Protein AF-A0A1Y2GFS9-F1 (afdb_monomer)

Secondary structure (DSSP, 8-state):
-------------PPPSSEEEEETTT--EEEEGGGEEEEEEEETTEEEEEES---SEEEEEEEEEEETTEEEEEEEEEETTT--EEEEEEEEESSGGGGGGTT-EEEEGGGEEEEE------

pLDDT: mean 90.51, std 16.48, range [37.22, 98.81]

InterPro domains:
  IPR004910 Yippee/Mis18/Cereblon [PF03226] (20-119)
  IPR034751 Yippee domain [PS51792] (19-116)
  IPR039058 Yippee family [PTHR13848] (13-115)

Sequence (122 aa):
MAEHLDDPQAHQIYLNGDQIYTCASCHTHLARNEDVVSKGFQGRHGRAYLFKNVHNITLGPKEDRILMTGLHSVADIGCSICQSVVGWIYIYAFEESQKYKEGKYIVEKAKISKENFWIQKE

Structure (mmCIF, N/CA/C/O backbone):
data_AF-A0A1Y2GFS9-F1
#
_entry.id   AF-A0A1Y2GFS9-F1
#
loop_
_atom_site.group_PDB
_atom_site.id
_atom_site.type_symbol
_atom_site.label_atom_id
_atom_site.label_alt_id
_atom_site.label_comp_id
_atom_site.label_asym_id
_atom_site.label_entity_id
_atom_site.label_seq_id
_atom_site.pdbx_PDB_ins_code
_atom_site.Cartn_x
_atom_site.Cartn_y
_atom_site.Cartn_z
_atom_site.occupancy
_atom_site.B_iso_or_equiv
_atom_site.auth_seq_id
_atom_site.auth_comp_id
_atom_site.auth_asym_id
_atom_site.auth_atom_id
_atom_site.pdbx_PDB_model_num
ATOM 1 N N . MET A 1 1 ? 40.439 4.508 1.988 1.00 37.22 1 MET A N 1
ATOM 2 C CA . MET A 1 1 ? 39.910 3.307 1.316 1.00 37.22 1 MET A CA 1
ATOM 3 C C . MET A 1 1 ? 38.601 3.004 2.011 1.00 37.22 1 MET A C 1
ATOM 5 O O . MET A 1 1 ? 38.645 2.541 3.136 1.00 37.22 1 MET A O 1
ATOM 9 N N . ALA A 1 2 ? 37.477 3.450 1.446 1.00 37.53 2 ALA A N 1
ATOM 10 C CA . ALA A 1 2 ? 36.183 3.328 2.109 1.00 37.53 2 ALA A CA 1
ATOM 11 C C . ALA A 1 2 ? 35.686 1.882 1.980 1.00 37.53 2 ALA A C 1
ATOM 13 O O . ALA A 1 2 ? 35.344 1.412 0.894 1.00 37.53 2 ALA A O 1
ATOM 14 N N . GLU A 1 3 ? 35.749 1.190 3.108 1.00 37.34 3 GLU A N 1
ATOM 15 C CA . GLU A 1 3 ? 34.951 0.032 3.484 1.00 37.34 3 GLU A CA 1
ATOM 16 C C . GLU A 1 3 ? 33.532 0.078 2.885 1.00 37.34 3 GLU A C 1
ATOM 18 O O . GLU A 1 3 ? 32.706 0.922 3.227 1.00 37.34 3 GLU A O 1
ATOM 23 N N . HIS A 1 4 ? 33.280 -0.828 1.935 1.00 48.22 4 HIS A N 1
ATOM 24 C CA . HIS A 1 4 ? 31.941 -1.162 1.461 1.00 48.22 4 HIS A CA 1
ATOM 25 C C . HIS A 1 4 ? 31.257 -1.940 2.585 1.00 48.22 4 HIS A C 1
ATOM 27 O O . HIS A 1 4 ? 31.442 -3.149 2.706 1.00 48.22 4 HIS A O 1
ATOM 33 N N . LEU A 1 5 ? 30.542 -1.221 3.446 1.00 50.47 5 LEU A N 1
ATOM 34 C CA . LEU A 1 5 ? 29.685 -1.805 4.466 1.00 50.47 5 LEU A CA 1
ATOM 35 C C . LEU A 1 5 ? 28.467 -2.410 3.762 1.00 50.47 5 LEU A C 1
ATOM 37 O O . LEU A 1 5 ? 27.620 -1.678 3.257 1.00 50.47 5 LEU A O 1
ATOM 41 N N . ASP A 1 6 ? 28.479 -3.738 3.671 1.00 43.44 6 ASP A N 1
ATOM 42 C CA . ASP A 1 6 ? 27.334 -4.648 3.639 1.00 43.44 6 ASP A CA 1
ATOM 43 C C . ASP A 1 6 ? 26.059 -4.099 2.967 1.00 43.44 6 ASP A C 1
ATOM 45 O O . ASP A 1 6 ? 25.235 -3.454 3.613 1.00 43.44 6 ASP A O 1
ATOM 49 N N . ASP A 1 7 ? 25.845 -4.419 1.685 1.00 46.97 7 ASP A N 1
ATOM 50 C CA . ASP A 1 7 ? 24.488 -4.479 1.123 1.00 46.97 7 ASP A CA 1
ATOM 51 C C . ASP A 1 7 ? 23.966 -5.906 1.360 1.00 46.97 7 ASP A C 1
ATOM 53 O O . ASP A 1 7 ? 24.327 -6.826 0.611 1.00 46.97 7 ASP A O 1
ATOM 57 N N . PRO A 1 8 ? 23.202 -6.161 2.440 1.00 47.66 8 PRO A N 1
ATOM 58 C CA . PRO A 1 8 ? 22.614 -7.464 2.662 1.00 47.66 8 PRO A CA 1
ATOM 59 C C . PRO A 1 8 ? 21.521 -7.619 1.614 1.00 47.66 8 PRO A C 1
ATOM 61 O O . PRO A 1 8 ? 20.416 -7.131 1.831 1.00 47.66 8 PRO A O 1
ATOM 64 N N . GLN A 1 9 ? 21.864 -8.245 0.479 1.00 52.25 9 GLN A N 1
ATOM 65 C CA . GLN A 1 9 ? 20.978 -8.604 -0.634 1.00 52.25 9 GLN A CA 1
ATOM 66 C C . GLN A 1 9 ? 19.515 -8.533 -0.213 1.00 52.25 9 GLN A C 1
ATOM 68 O O . GLN A 1 9 ? 19.011 -9.458 0.430 1.00 52.25 9 GLN A O 1
ATOM 73 N N . ALA A 1 10 ? 18.862 -7.404 -0.512 1.00 60.62 10 ALA A N 1
ATOM 74 C CA . ALA A 1 10 ? 17.468 -7.203 -0.164 1.00 60.62 10 ALA A CA 1
ATOM 75 C C . ALA A 1 10 ? 16.686 -8.364 -0.782 1.00 60.62 10 ALA A C 1
ATOM 77 O O . ALA A 1 10 ? 16.541 -8.443 -2.004 1.00 60.62 10 ALA A O 1
ATOM 78 N N . HIS A 1 11 ? 16.273 -9.318 0.054 1.00 71.81 11 HIS A N 1
ATOM 79 C CA . HIS A 1 11 ? 15.643 -10.546 -0.400 1.00 71.81 11 HIS A CA 1
ATOM 80 C C . HIS A 1 11 ? 14.303 -10.182 -1.044 1.00 71.81 11 HIS A C 1
ATOM 82 O O . HIS A 1 11 ? 13.318 -9.911 -0.356 1.00 71.81 11 HIS A O 1
ATOM 88 N N . GLN A 1 12 ? 14.284 -10.142 -2.376 1.00 84.62 12 GLN A N 1
ATOM 89 C CA . GLN A 1 12 ? 13.099 -9.813 -3.154 1.00 84.62 12 GLN A CA 1
ATOM 90 C C . GLN A 1 12 ? 12.194 -11.032 -3.271 1.00 84.62 12 GLN A C 1
ATOM 92 O O . GLN A 1 12 ? 12.604 -12.107 -3.704 1.00 84.62 12 GLN A O 1
ATOM 97 N N . ILE A 1 13 ? 10.930 -10.841 -2.915 1.00 92.19 13 ILE A N 1
ATOM 98 C CA . ILE A 1 13 ? 9.880 -11.826 -3.126 1.00 92.19 13 ILE A CA 1
ATOM 99 C C . ILE A 1 13 ? 9.365 -11.665 -4.556 1.00 92.19 13 ILE A C 1
ATOM 101 O O . ILE A 1 13 ? 8.752 -10.650 -4.890 1.00 92.19 13 ILE A O 1
ATOM 105 N N . TYR A 1 14 ? 9.570 -12.687 -5.383 1.00 92.88 14 TYR A N 1
ATOM 106 C CA . TYR A 1 14 ? 8.962 -12.771 -6.708 1.00 92.88 14 TYR A CA 1
ATOM 107 C C . TYR A 1 14 ? 7.613 -13.477 -6.613 1.00 92.88 14 TYR A C 1
ATOM 109 O O . TYR A 1 14 ? 7.510 -14.634 -6.208 1.00 92.88 14 TYR A O 1
ATOM 117 N N . LEU A 1 15 ? 6.561 -12.738 -6.949 1.00 93.44 15 LEU A N 1
ATOM 118 C CA . LEU A 1 15 ? 5.183 -13.221 -6.903 1.00 93.44 15 LEU A CA 1
ATOM 119 C C . LEU A 1 15 ? 4.804 -13.928 -8.206 1.00 93.44 15 LEU A C 1
ATOM 121 O O . LEU A 1 15 ? 5.033 -13.384 -9.283 1.00 93.44 15 LEU A O 1
ATOM 125 N N . ASN A 1 16 ? 4.146 -15.080 -8.083 1.00 90.31 16 ASN A N 1
ATOM 126 C CA . ASN A 1 16 ? 3.518 -15.784 -9.198 1.00 90.31 16 ASN A CA 1
ATOM 127 C C . ASN A 1 16 ? 2.058 -15.340 -9.360 1.00 90.31 16 ASN A C 1
ATOM 129 O O . ASN A 1 16 ? 1.357 -15.118 -8.368 1.00 90.31 16 ASN A O 1
ATOM 133 N N . GLY A 1 17 ? 1.593 -15.261 -10.605 1.00 87.19 17 GLY A N 1
ATOM 134 C CA . GLY A 1 17 ? 0.193 -15.018 -10.945 1.00 87.19 17 GLY A CA 1
ATOM 135 C C . GLY A 1 17 ? 0.033 -14.345 -12.304 1.00 87.19 17 GLY A C 1
ATOM 136 O O . GLY A 1 17 ? 0.934 -13.659 -12.776 1.00 87.19 17 GLY A O 1
ATOM 137 N N . ASP A 1 18 ? -1.149 -14.494 -12.900 1.00 88.56 18 ASP A N 1
ATOM 138 C CA . ASP A 1 18 ? -1.465 -13.938 -14.225 1.00 88.56 18 ASP A CA 1
ATOM 139 C C . ASP A 1 18 ? -1.408 -12.405 -14.253 1.00 88.56 18 ASP A C 1
ATOM 141 O O . ASP A 1 18 ? -1.333 -11.787 -15.315 1.00 88.56 18 ASP A O 1
ATOM 145 N N . GLN A 1 19 ? -1.500 -11.771 -13.082 1.00 94.44 19 GLN A N 1
ATOM 146 C CA . GLN A 1 19 ? -1.562 -10.327 -12.959 1.00 94.44 19 GLN A CA 1
ATOM 147 C C . GLN A 1 19 ? -0.943 -9.834 -11.653 1.00 94.44 19 GLN A C 1
ATOM 149 O O . GLN A 1 19 ? -1.481 -10.068 -10.564 1.00 94.44 19 GLN A O 1
ATOM 154 N N . ILE A 1 20 ? 0.158 -9.099 -11.789 1.00 97.00 20 ILE A N 1
ATOM 155 C CA . ILE A 1 20 ? 0.966 -8.578 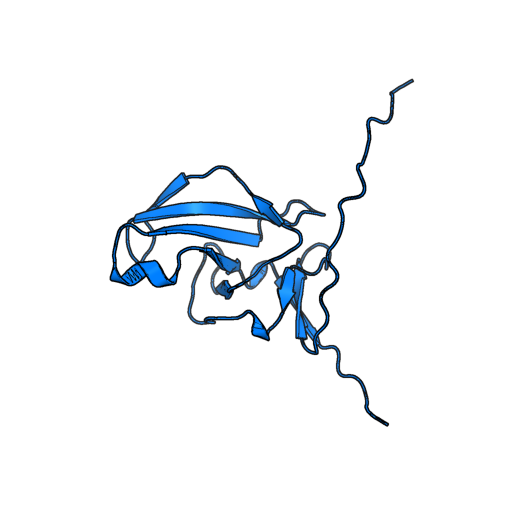-10.688 1.00 97.00 20 ILE A CA 1
ATOM 156 C C . ILE A 1 20 ? 0.961 -7.051 -10.732 1.00 97.00 20 ILE A C 1
ATOM 158 O O . ILE A 1 20 ? 1.039 -6.429 -11.792 1.00 97.00 20 ILE A O 1
ATOM 162 N N . TYR A 1 21 ? 0.856 -6.441 -9.558 1.00 98.06 21 TYR A N 1
ATOM 163 C CA . TYR A 1 21 ? 1.116 -5.029 -9.348 1.00 98.06 21 TYR A CA 1
ATOM 164 C C . TYR A 1 21 ? 2.577 -4.843 -8.952 1.00 98.06 21 TYR A C 1
ATOM 166 O O . TYR A 1 21 ? 3.041 -5.444 -7.980 1.00 98.06 21 TYR A O 1
ATOM 174 N N . THR A 1 22 ? 3.285 -4.003 -9.695 1.00 98.06 22 THR A N 1
ATOM 175 C CA . THR A 1 22 ? 4.710 -3.715 -9.506 1.00 98.06 22 THR A CA 1
ATOM 176 C C . THR A 1 22 ? 4.918 -2.253 -9.125 1.00 98.06 22 THR A C 1
ATOM 178 O O . THR A 1 22 ? 4.049 -1.410 -9.354 1.00 98.06 22 THR A O 1
ATOM 181 N N . CYS A 1 23 ? 6.051 -1.923 -8.506 1.00 98.19 23 CYS A N 1
ATOM 182 C CA . CYS A 1 23 ? 6.419 -0.532 -8.249 1.00 98.19 23 CYS A CA 1
ATOM 183 C C . CYS A 1 23 ? 6.548 0.225 -9.578 1.00 98.19 23 CYS A C 1
ATOM 185 O O . CYS A 1 23 ? 7.286 -0.208 -10.457 1.00 98.19 23 CYS A O 1
ATOM 187 N N . ALA A 1 24 ? 5.896 1.381 -9.720 1.00 97.94 24 ALA A N 1
ATOM 188 C CA . ALA A 1 24 ? 5.948 2.140 -10.973 1.00 97.94 24 ALA A CA 1
ATOM 189 C C . ALA A 1 24 ? 7.353 2.670 -11.323 1.00 97.94 24 ALA A C 1
ATOM 191 O O . ALA A 1 24 ? 7.614 2.960 -12.485 1.00 97.94 24 ALA A O 1
ATOM 192 N N . SER A 1 25 ? 8.245 2.807 -10.335 1.00 97.50 25 SER A N 1
ATOM 193 C CA . SER A 1 25 ? 9.586 3.371 -10.539 1.00 97.50 25 SER A CA 1
ATOM 194 C C . SER A 1 25 ? 10.655 2.327 -10.866 1.00 97.50 25 SER A C 1
ATOM 196 O O . SER A 1 25 ? 11.577 2.623 -11.616 1.00 97.50 25 SER A O 1
ATOM 198 N N . CYS A 1 26 ? 10.579 1.132 -10.273 1.00 97.00 26 CYS A N 1
ATOM 199 C CA . CYS A 1 26 ? 11.625 0.103 -10.400 1.00 97.00 26 CYS A CA 1
ATOM 200 C C . CYS A 1 26 ? 11.098 -1.296 -10.735 1.00 97.00 26 CYS A C 1
ATOM 202 O O . CYS A 1 26 ? 11.882 -2.234 -10.801 1.00 97.00 26 CYS A O 1
ATOM 204 N N . HIS A 1 27 ? 9.786 -1.450 -10.919 1.00 96.50 27 HIS A N 1
ATOM 205 C CA . HIS A 1 27 ? 9.131 -2.698 -11.317 1.00 96.50 27 HIS A CA 1
ATOM 206 C C . HIS A 1 27 ? 9.262 -3.887 -10.349 1.00 96.50 27 HIS A C 1
ATOM 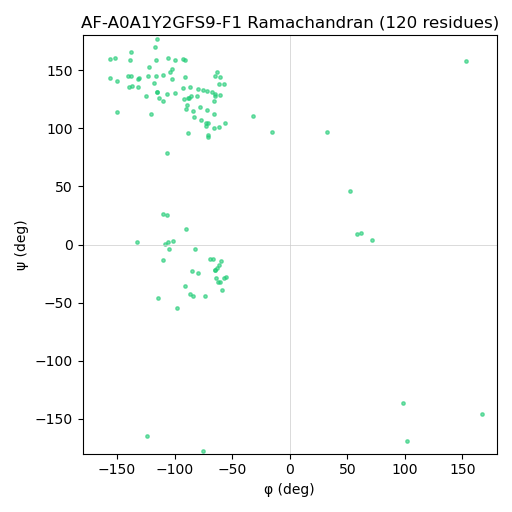208 O O . HIS A 1 27 ? 8.813 -4.983 -10.672 1.00 96.50 27 HIS A O 1
ATOM 214 N N . THR A 1 28 ? 9.774 -3.700 -9.124 1.00 96.31 28 THR A N 1
ATOM 215 C CA . THR A 1 28 ? 9.735 -4.782 -8.122 1.00 96.31 28 THR A CA 1
ATOM 216 C C . THR A 1 28 ? 8.288 -5.192 -7.814 1.00 96.31 28 THR A C 1
ATOM 218 O O . THR A 1 28 ? 7.383 -4.349 -7.804 1.00 96.31 28 THR A O 1
ATOM 221 N N . HIS A 1 29 ? 8.053 -6.484 -7.579 1.00 97.44 29 HIS A N 1
ATOM 222 C CA . HIS A 1 29 ? 6.715 -7.025 -7.333 1.00 97.44 29 HIS A CA 1
ATOM 223 C C . HIS A 1 29 ? 6.184 -6.511 -5.992 1.00 97.44 29 HIS A C 1
ATOM 225 O O . HIS A 1 29 ? 6.874 -6.601 -4.986 1.00 97.44 29 HIS A O 1
ATOM 231 N N . LEU A 1 30 ? 4.954 -5.999 -5.955 1.00 98.12 30 LEU A N 1
ATOM 232 C CA . LEU A 1 30 ? 4.347 -5.490 -4.722 1.00 98.12 30 LEU A CA 1
ATOM 233 C C . LEU A 1 30 ? 3.147 -6.327 -4.292 1.00 98.12 30 LEU A C 1
ATOM 235 O O . LEU A 1 30 ? 3.041 -6.676 -3.125 1.00 98.12 30 LEU A O 1
ATOM 239 N N . ALA A 1 31 ? 2.239 -6.677 -5.199 1.00 98.12 31 ALA A N 1
ATOM 240 C CA . ALA A 1 31 ? 1.046 -7.443 -4.837 1.00 98.12 31 ALA A CA 1
ATOM 241 C C . ALA A 1 31 ? 0.484 -8.212 -6.030 1.00 98.12 31 ALA A C 1
ATOM 243 O O . ALA A 1 31 ? 0.714 -7.846 -7.181 1.00 98.12 31 ALA A O 1
ATOM 244 N N . ARG A 1 32 ? -0.312 -9.250 -5.774 1.00 97.31 32 ARG A N 1
ATOM 245 C CA . ARG A 1 32 ? -1.070 -9.946 -6.823 1.00 97.31 32 ARG A CA 1
ATOM 246 C C . ARG A 1 32 ? -2.446 -9.310 -6.983 1.00 97.31 32 ARG A C 1
ATOM 248 O O . ARG A 1 32 ? -2.967 -8.686 -6.059 1.00 97.31 32 ARG A O 1
ATOM 255 N N . ASN A 1 33 ? -3.086 -9.499 -8.136 1.00 96.50 33 ASN A N 1
ATOM 256 C CA . ASN A 1 33 ? -4.467 -9.040 -8.308 1.00 96.50 33 ASN A CA 1
ATOM 257 C C . ASN A 1 33 ? -5.466 -9.762 -7.386 1.00 96.50 33 ASN A C 1
ATOM 259 O O . ASN A 1 33 ? -6.450 -9.148 -6.982 1.00 96.50 33 ASN A O 1
ATOM 263 N N . GLU A 1 34 ? -5.200 -11.012 -7.002 1.00 96.25 34 GLU A N 1
ATOM 264 C CA . GLU A 1 34 ? -6.012 -11.744 -6.015 1.00 96.25 34 GLU A CA 1
ATOM 265 C C . GLU A 1 34 ? -5.971 -11.135 -4.607 1.00 96.25 34 GLU A C 1
ATOM 267 O O . GLU A 1 34 ? -6.898 -11.330 -3.826 1.00 96.25 34 GLU A O 1
ATOM 272 N N . ASP A 1 35 ? -4.933 -10.356 -4.290 1.00 97.88 35 ASP A N 1
ATOM 273 C CA . ASP A 1 35 ? -4.816 -9.677 -3.003 1.00 97.88 35 ASP A CA 1
ATOM 274 C C . ASP A 1 35 ? -5.622 -8.365 -2.966 1.00 97.88 35 ASP A C 1
ATOM 276 O O . ASP A 1 35 ? -5.700 -7.728 -1.915 1.00 97.88 35 ASP A O 1
ATOM 280 N N . VAL A 1 36 ? -6.251 -7.938 -4.072 1.00 98.25 36 VAL A N 1
ATOM 281 C CA . VAL A 1 36 ? -7.102 -6.739 -4.089 1.00 98.25 36 VAL A CA 1
ATOM 282 C C . VAL A 1 36 ? -8.413 -7.006 -3.350 1.00 98.25 36 VAL A C 1
ATOM 284 O O . VAL A 1 36 ? -9.260 -7.768 -3.804 1.00 98.25 36 VAL A O 1
ATOM 287 N N . VAL A 1 37 ? -8.626 -6.286 -2.251 1.00 98.38 37 VAL A N 1
ATOM 288 C CA . VAL A 1 37 ? -9.870 -6.314 -1.468 1.00 98.38 37 VAL A CA 1
ATOM 289 C C . VAL A 1 37 ? -10.891 -5.322 -2.025 1.00 98.38 37 VAL A C 1
ATOM 291 O O . VAL A 1 37 ? -12.075 -5.628 -2.114 1.00 98.38 37 VAL A O 1
ATOM 294 N N . SER A 1 38 ? -10.458 -4.114 -2.400 1.00 98.12 38 SER A N 1
ATOM 295 C CA . SER A 1 38 ? -11.352 -3.099 -2.971 1.00 98.12 38 SER A CA 1
ATOM 296 C C . SER A 1 38 ? -10.603 -2.090 -3.831 1.00 98.12 38 SER A C 1
ATOM 298 O O . SER A 1 38 ? -9.499 -1.662 -3.500 1.00 98.12 38 SER A O 1
ATOM 300 N N . LYS A 1 39 ? -11.240 -1.662 -4.927 1.00 97.50 39 LYS A N 1
ATOM 301 C CA . LYS A 1 39 ? -10.716 -0.644 -5.853 1.00 97.50 39 LYS A CA 1
ATOM 302 C C . LYS A 1 39 ? -11.335 0.748 -5.650 1.00 97.50 39 LYS A C 1
ATOM 304 O O . LYS A 1 39 ? -11.042 1.659 -6.420 1.00 97.50 39 LYS A O 1
ATOM 309 N N . GLY A 1 40 ? -12.203 0.898 -4.646 1.00 96.50 40 GLY A N 1
ATOM 310 C CA . GLY A 1 40 ? -12.994 2.108 -4.388 1.00 96.50 40 GLY A CA 1
ATOM 311 C C . GLY A 1 40 ? -12.337 3.140 -3.466 1.00 96.50 40 GLY A C 1
ATOM 312 O O . GLY A 1 40 ? -13.027 4.030 -2.981 1.00 96.50 40 GLY A O 1
ATOM 313 N N . PHE A 1 41 ? -11.038 3.021 -3.186 1.00 97.25 41 PHE A N 1
ATOM 314 C CA . PHE A 1 41 ? -10.338 3.897 -2.247 1.00 97.25 41 PHE A CA 1
ATOM 315 C C . PHE A 1 41 ? -9.693 5.103 -2.947 1.00 97.25 41 PHE A C 1
ATOM 317 O O . PHE A 1 41 ? -9.460 5.113 -4.160 1.00 97.25 41 PHE A O 1
ATOM 324 N N . GLN A 1 42 ? -9.406 6.140 -2.161 1.00 95.75 42 GLN A N 1
ATOM 325 C CA . GLN A 1 42 ? -8.650 7.321 -2.576 1.00 95.75 42 GLN A CA 1
ATOM 326 C C . GLN A 1 42 ? -7.443 7.489 -1.654 1.00 95.75 42 GLN A C 1
ATOM 328 O O . GLN A 1 42 ? -7.522 7.191 -0.461 1.00 95.75 42 GLN A O 1
ATOM 333 N N . GLY A 1 43 ? -6.341 7.969 -2.213 1.00 93.19 43 GLY A N 1
ATOM 334 C CA . GLY A 1 43 ? -5.158 8.405 -1.493 1.00 93.19 43 GLY A CA 1
ATOM 335 C C . GLY A 1 43 ? -4.768 9.834 -1.821 1.00 93.19 43 GLY A C 1
ATOM 336 O O . GLY A 1 43 ? -5.562 10.607 -2.356 1.00 93.19 43 GLY A O 1
ATOM 337 N N . ARG A 1 44 ? -3.537 10.187 -1.456 1.00 92.12 44 ARG A N 1
ATOM 338 C CA . ARG A 1 44 ? -2.975 11.533 -1.609 1.00 92.12 44 ARG A CA 1
ATOM 339 C C . ARG A 1 44 ? -2.896 11.943 -3.086 1.00 92.12 44 ARG A C 1
ATOM 341 O O . ARG A 1 44 ? -3.088 13.109 -3.404 1.00 92.12 44 ARG A O 1
ATOM 348 N N . HIS A 1 45 ? -2.675 10.981 -3.981 1.00 93.56 45 HIS A N 1
ATOM 349 C CA . HIS A 1 45 ? -2.491 11.181 -5.422 1.00 93.56 45 HIS A CA 1
ATOM 350 C C . HIS A 1 45 ? -3.674 10.652 -6.260 1.00 93.56 45 HIS A C 1
ATOM 352 O O . HIS A 1 45 ? -3.505 10.271 -7.421 1.00 93.56 45 HIS A O 1
ATOM 358 N N . GLY A 1 46 ? -4.882 10.598 -5.686 1.00 95.31 46 GLY A N 1
ATOM 359 C CA . GLY A 1 46 ? -6.098 10.152 -6.375 1.00 95.31 46 GLY A CA 1
ATOM 360 C C . GLY A 1 46 ? -6.453 8.698 -6.072 1.00 95.31 46 GLY A C 1
ATOM 361 O O . GLY A 1 46 ? -6.422 8.280 -4.921 1.00 95.31 46 GLY A O 1
ATOM 362 N N . ARG A 1 47 ? -6.830 7.903 -7.083 1.00 97.31 47 ARG A N 1
ATOM 363 C CA . ARG A 1 47 ? -7.333 6.534 -6.852 1.00 97.31 47 ARG A CA 1
ATOM 364 C C . ARG A 1 47 ? -6.289 5.646 -6.173 1.00 97.31 47 ARG A C 1
ATOM 366 O O . ARG A 1 47 ? -5.131 5.606 -6.587 1.00 97.31 47 ARG A O 1
ATOM 373 N N . ALA A 1 48 ? -6.744 4.851 -5.215 1.00 98.25 48 ALA A N 1
ATOM 374 C CA . ALA A 1 48 ? -5.937 3.863 -4.519 1.00 98.25 48 ALA A CA 1
ATOM 375 C C . ALA A 1 48 ? -6.730 2.570 -4.314 1.00 98.25 48 ALA A C 1
ATOM 377 O O . ALA A 1 48 ? -7.963 2.566 -4.370 1.00 98.25 48 ALA A O 1
ATOM 378 N N . TYR A 1 49 ? -6.028 1.464 -4.100 1.00 98.56 49 TYR A N 1
ATOM 379 C CA . TYR A 1 49 ? -6.638 0.158 -3.866 1.00 98.56 49 TYR A CA 1
ATOM 380 C C . TYR A 1 49 ? -6.302 -0.334 -2.466 1.00 98.56 49 TYR A C 1
ATOM 382 O O . TYR A 1 49 ? -5.205 -0.095 -1.966 1.00 98.56 49 TYR A O 1
ATOM 390 N N . LEU A 1 50 ? -7.259 -1.030 -1.859 1.00 98.69 50 LEU A N 1
ATOM 391 C CA . LEU A 1 50 ? -7.068 -1.750 -0.613 1.00 98.69 50 LEU A CA 1
ATOM 392 C C . LEU A 1 50 ? -6.605 -3.169 -0.939 1.00 98.69 50 LEU A C 1
ATOM 394 O O . LEU A 1 50 ? -7.336 -3.913 -1.596 1.00 98.69 50 LEU A O 1
ATOM 398 N N . PHE A 1 51 ? -5.426 -3.541 -0.461 1.00 98.75 51 PHE A N 1
ATOM 399 C CA . PHE A 1 51 ? -4.832 -4.862 -0.618 1.00 98.75 51 PHE A CA 1
ATOM 400 C C . PHE A 1 51 ? -4.791 -5.611 0.710 1.00 98.75 51 PHE A C 1
ATOM 402 O O . PHE A 1 51 ? -4.579 -5.020 1.769 1.00 98.75 51 PHE A O 1
ATOM 409 N N . LYS A 1 52 ? -4.962 -6.931 0.640 1.00 98.50 52 LYS A N 1
ATOM 410 C CA . LYS A 1 52 ? -4.773 -7.845 1.765 1.00 98.50 52 LYS A CA 1
ATOM 411 C C . LYS A 1 52 ? -3.291 -8.025 2.088 1.00 98.50 52 LYS A C 1
ATOM 413 O O . LYS A 1 52 ? -2.938 -7.977 3.256 1.00 98.50 52 LYS A O 1
ATOM 418 N N . ASN A 1 53 ? -2.453 -8.200 1.066 1.00 98.19 53 ASN A N 1
ATOM 419 C CA . ASN A 1 53 ? -1.013 -8.408 1.202 1.00 98.19 53 ASN A CA 1
ATOM 420 C C . ASN A 1 53 ? -0.246 -7.490 0.245 1.00 98.19 53 ASN A C 1
ATOM 422 O O . ASN A 1 53 ? -0.684 -7.280 -0.889 1.00 98.19 53 ASN A O 1
ATOM 426 N N . VAL A 1 54 ? 0.896 -6.974 0.705 1.00 98.31 54 VAL A N 1
ATOM 427 C CA . VAL A 1 54 ? 1.880 -6.237 -0.099 1.00 98.31 54 VAL A CA 1
ATOM 428 C C . VAL A 1 54 ? 3.286 -6.662 0.343 1.00 98.31 54 VAL A C 1
ATOM 430 O O . VAL A 1 54 ? 3.556 -6.772 1.537 1.00 98.31 54 VAL A O 1
ATOM 433 N N . HIS A 1 55 ? 4.169 -6.915 -0.618 1.00 97.94 55 HIS A N 1
ATOM 434 C CA . HIS A 1 55 ? 5.524 -7.439 -0.447 1.00 97.94 55 HIS A CA 1
ATOM 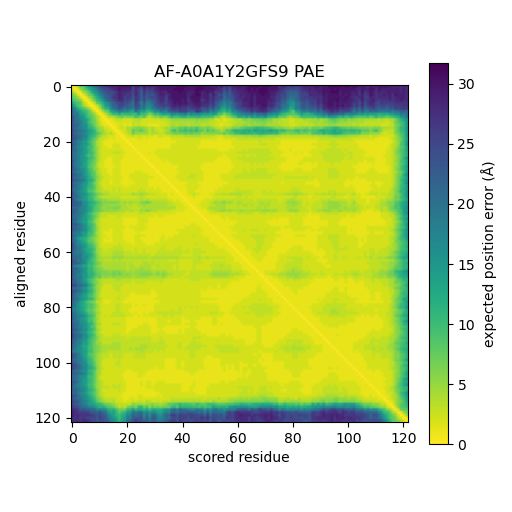435 C C . HIS A 1 55 ? 6.570 -6.428 -0.922 1.00 97.94 55 HIS A C 1
ATOM 437 O O . HIS A 1 55 ? 6.223 -5.443 -1.568 1.00 97.94 55 HIS A O 1
ATOM 443 N N . ASN A 1 56 ? 7.848 -6.692 -0.625 1.00 97.56 56 ASN A N 1
ATOM 444 C CA . ASN A 1 56 ? 8.978 -5.844 -1.026 1.00 97.56 56 ASN A CA 1
ATOM 445 C C . ASN A 1 56 ? 8.773 -4.378 -0.612 1.00 97.56 56 ASN A C 1
ATOM 447 O O . ASN A 1 56 ? 8.957 -3.446 -1.398 1.00 97.56 56 ASN A O 1
ATOM 451 N N . ILE A 1 57 ? 8.345 -4.191 0.641 1.00 97.94 57 ILE A N 1
ATOM 452 C CA . ILE A 1 57 ? 8.118 -2.878 1.236 1.00 97.94 57 ILE A CA 1
ATOM 453 C C . ILE A 1 57 ? 8.941 -2.666 2.504 1.00 97.94 57 ILE A C 1
ATOM 455 O O . ILE A 1 57 ? 9.257 -3.607 3.2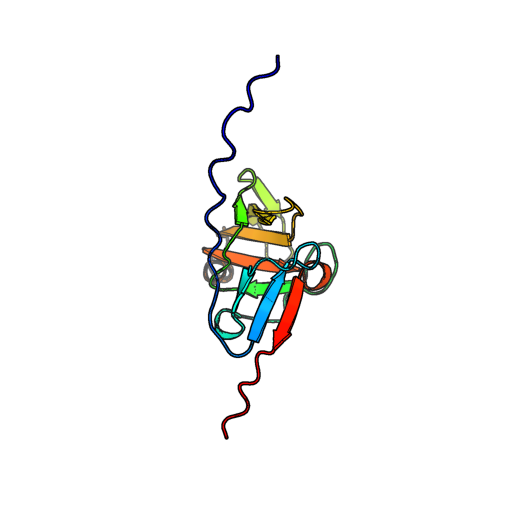29 1.00 97.94 57 ILE A O 1
ATOM 459 N N . THR A 1 58 ? 9.236 -1.405 2.784 1.00 97.62 58 THR A N 1
ATOM 460 C CA . THR A 1 58 ? 9.722 -0.898 4.068 1.00 97.62 58 THR A CA 1
ATOM 461 C C . THR A 1 58 ? 8.581 -0.190 4.795 1.00 97.62 58 THR A C 1
ATOM 463 O O . THR A 1 58 ? 7.686 0.372 4.159 1.00 97.62 58 THR A O 1
ATOM 466 N N . LEU A 1 59 ? 8.587 -0.230 6.129 1.00 97.88 59 LEU A N 1
ATOM 467 C CA . LEU A 1 59 ? 7.614 0.486 6.957 1.00 97.88 59 LEU A CA 1
ATOM 468 C C . LEU A 1 59 ? 8.230 1.777 7.490 1.00 97.88 59 LEU A C 1
ATOM 470 O O . LEU A 1 59 ? 9.317 1.765 8.066 1.00 97.88 59 LEU A O 1
ATOM 474 N N . GLY A 1 60 ? 7.509 2.879 7.317 1.00 97.94 60 GLY A N 1
ATOM 475 C CA . GLY A 1 60 ? 7.773 4.133 8.007 1.00 97.94 60 GLY A CA 1
ATOM 476 C C . GLY A 1 60 ? 7.325 4.100 9.475 1.00 97.94 60 GLY A C 1
ATOM 477 O O . GLY A 1 60 ? 6.822 3.081 9.964 1.00 97.94 60 GLY A O 1
ATOM 478 N N . PRO A 1 61 ? 7.479 5.222 10.196 1.00 98.12 61 PRO A N 1
ATOM 479 C CA . PRO A 1 61 ? 7.011 5.333 11.570 1.00 98.12 61 PRO A CA 1
ATOM 480 C C . PRO A 1 61 ? 5.486 5.195 11.655 1.00 98.12 61 PRO A C 1
ATOM 482 O O . PRO A 1 61 ? 4.745 5.597 10.754 1.00 98.12 61 PRO A O 1
ATOM 485 N N . LYS A 1 62 ? 5.020 4.632 12.773 1.00 98.19 62 LYS A N 1
ATOM 486 C CA . LYS A 1 62 ? 3.598 4.598 13.121 1.00 98.19 62 LYS A CA 1
ATOM 487 C C . LYS A 1 62 ? 3.137 5.999 13.519 1.00 98.19 62 LYS A C 1
ATOM 489 O O . LYS A 1 62 ? 3.747 6.629 14.377 1.00 98.19 62 LYS A O 1
ATOM 494 N N . GLU A 1 63 ? 2.016 6.427 12.957 1.00 98.00 63 GLU A N 1
ATOM 495 C CA . GLU A 1 63 ? 1.418 7.739 13.185 1.00 98.00 63 GLU A CA 1
ATOM 496 C C . GLU A 1 63 ? -0.104 7.632 13.265 1.00 98.00 63 GLU A C 1
ATOM 498 O O . GLU A 1 63 ? -0.723 6.867 12.521 1.00 98.00 63 GLU A O 1
ATOM 503 N N . ASP A 1 64 ? -0.716 8.451 14.112 1.00 98.38 64 ASP A N 1
ATOM 504 C CA . ASP A 1 64 ? -2.166 8.618 14.138 1.00 98.38 64 ASP A CA 1
ATOM 505 C C . ASP A 1 64 ? -2.580 9.710 13.143 1.00 98.38 64 ASP A C 1
ATOM 507 O O . ASP A 1 64 ? -2.063 10.828 13.167 1.00 98.38 64 ASP A O 1
ATOM 511 N N . ARG A 1 65 ? -3.508 9.387 12.236 1.00 97.62 65 ARG A N 1
ATOM 512 C CA . ARG A 1 65 ? -3.979 10.282 11.173 1.00 97.62 65 ARG A CA 1
ATOM 513 C C . ARG A 1 65 ? -5.500 10.309 11.101 1.00 97.62 65 ARG A C 1
ATOM 515 O O . ARG A 1 65 ? -6.158 9.266 11.103 1.00 97.62 65 ARG A O 1
ATOM 522 N N . ILE A 1 66 ? -6.054 11.513 10.962 1.00 96.94 66 ILE A N 1
ATOM 523 C CA . ILE A 1 66 ? -7.458 11.708 10.591 1.00 96.94 66 ILE A CA 1
ATOM 524 C C . ILE A 1 66 ? -7.590 11.475 9.086 1.00 96.94 66 ILE A C 1
ATOM 526 O O . ILE A 1 66 ? -6.982 12.178 8.279 1.00 96.94 66 ILE A O 1
ATOM 530 N N . LEU A 1 67 ? -8.382 10.472 8.714 1.00 94.75 67 LEU A N 1
ATOM 531 C CA . LEU A 1 67 ? -8.720 10.145 7.331 1.00 94.75 67 LEU A CA 1
ATOM 532 C C . LEU A 1 67 ? -10.222 10.363 7.109 1.00 94.75 67 LEU A C 1
ATOM 534 O O . LEU A 1 67 ? -10.962 10.657 8.044 1.00 94.75 67 LEU A O 1
ATOM 538 N N . MET A 1 68 ? -10.701 10.175 5.876 1.00 91.56 68 MET A N 1
ATOM 539 C CA . MET A 1 68 ? -12.121 10.391 5.544 1.00 91.56 68 MET A CA 1
ATOM 540 C C . MET A 1 68 ? -13.096 9.583 6.413 1.00 91.56 68 MET A C 1
ATOM 542 O O . MET A 1 68 ? -14.233 9.994 6.597 1.00 91.56 68 MET A O 1
ATOM 546 N N . THR A 1 69 ? -12.666 8.431 6.928 1.00 92.88 69 THR A N 1
ATOM 547 C CA . THR A 1 69 ? -13.496 7.532 7.741 1.00 92.88 69 THR A CA 1
ATOM 548 C C . THR A 1 69 ? -13.123 7.563 9.223 1.00 92.88 69 THR A C 1
ATOM 550 O O . THR A 1 69 ? -13.259 6.545 9.889 1.00 92.88 69 THR A O 1
ATOM 553 N N . GLY A 1 70 ? -12.540 8.662 9.708 1.00 96.06 70 GLY A N 1
ATOM 554 C CA . GLY A 1 70 ? -12.175 8.834 11.115 1.00 96.06 70 GLY A CA 1
ATOM 555 C C . GLY A 1 70 ? -10.688 8.635 11.425 1.00 96.06 70 GLY A C 1
ATOM 556 O O . GLY A 1 70 ? -9.833 8.575 10.531 1.00 96.06 70 GLY A O 1
ATOM 557 N N . LEU A 1 71 ? -10.374 8.562 12.720 1.00 98.06 71 LEU A N 1
ATOM 558 C CA . LEU A 1 71 ? -9.012 8.427 13.245 1.00 98.06 71 LEU A CA 1
ATOM 559 C C . LEU A 1 71 ? -8.476 7.001 13.053 1.00 98.06 71 LEU A C 1
ATOM 561 O O . LEU A 1 71 ? -9.153 6.022 13.373 1.00 98.06 71 LEU A O 1
ATOM 565 N N . HIS A 1 72 ? -7.248 6.891 12.547 1.00 9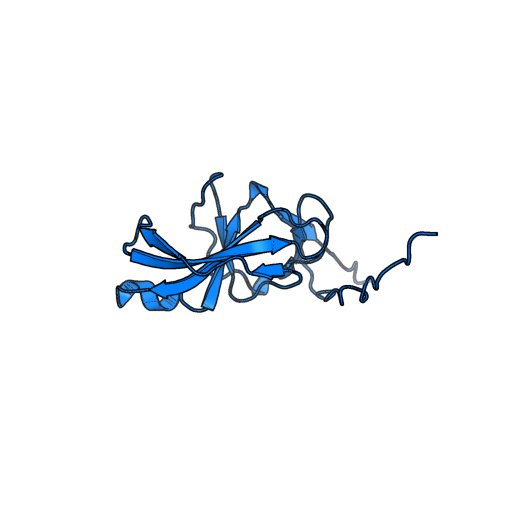8.56 72 HIS A N 1
ATOM 566 C CA . HIS A 1 72 ? -6.545 5.622 12.352 1.00 98.56 72 HIS A CA 1
ATOM 567 C C . HIS A 1 72 ? -5.082 5.751 12.767 1.00 98.56 72 HIS A C 1
ATOM 569 O O . HIS A 1 72 ? -4.461 6.769 12.473 1.00 98.56 72 HIS A O 1
ATOM 575 N N . SER A 1 73 ? -4.506 4.693 13.335 1.00 98.62 73 SER A N 1
ATOM 576 C CA . SER A 1 73 ? -3.053 4.525 13.356 1.00 98.62 73 SER A CA 1
ATOM 577 C C . SER A 1 73 ? -2.601 3.859 12.060 1.00 98.62 73 SER A C 1
ATOM 579 O O . SER A 1 73 ? -3.097 2.788 11.694 1.00 98.62 73 SER A O 1
ATOM 581 N N . VAL A 1 74 ? -1.635 4.458 11.378 1.00 98.56 74 VAL A N 1
ATOM 582 C CA . VAL A 1 74 ? -1.116 4.001 10.085 1.00 98.56 74 VAL A CA 1
ATOM 583 C C . VAL A 1 74 ? 0.409 4.097 10.042 1.00 98.56 74 VAL A C 1
ATOM 585 O O . VAL A 1 74 ? 1.015 4.756 10.881 1.00 98.56 74 VAL A O 1
ATOM 588 N N . ALA A 1 75 ? 1.033 3.453 9.060 1.00 98.69 75 ALA A N 1
ATOM 589 C CA . ALA A 1 75 ? 2.439 3.672 8.719 1.00 98.69 75 ALA A CA 1
ATOM 590 C C . ALA A 1 75 ? 2.590 3.738 7.198 1.00 98.69 75 ALA A C 1
ATOM 592 O O . ALA A 1 75 ? 1.979 2.934 6.488 1.00 98.69 75 ALA A O 1
ATOM 593 N N . ASP A 1 76 ? 3.378 4.691 6.696 1.00 98.50 76 ASP A N 1
ATOM 594 C CA . ASP A 1 76 ? 3.675 4.764 5.260 1.00 98.50 76 ASP A CA 1
ATOM 595 C C . ASP A 1 76 ? 4.479 3.528 4.835 1.00 98.50 76 ASP A C 1
ATOM 597 O O . ASP A 1 76 ? 5.285 3.005 5.605 1.00 98.50 76 ASP A O 1
ATOM 601 N N . ILE A 1 77 ? 4.239 3.050 3.613 1.00 98.50 77 ILE A N 1
ATOM 602 C CA . ILE A 1 77 ? 4.980 1.930 3.028 1.00 98.50 77 ILE A CA 1
ATOM 603 C C . ILE A 1 77 ? 5.812 2.426 1.843 1.00 98.50 77 ILE A C 1
ATOM 605 O O . ILE A 1 77 ? 5.299 3.075 0.922 1.00 98.50 77 ILE A O 1
ATOM 609 N N . GLY A 1 78 ? 7.110 2.144 1.888 1.00 98.38 78 GLY A N 1
ATOM 610 C CA . GLY A 1 78 ? 8.071 2.439 0.828 1.00 98.38 78 GLY A CA 1
ATOM 611 C C . GLY A 1 78 ? 8.403 1.188 0.031 1.00 98.38 78 GLY A C 1
ATOM 612 O O . GLY A 1 78 ? 8.348 0.091 0.566 1.00 98.38 78 GLY A O 1
ATOM 613 N N . CYS A 1 79 ? 8.743 1.324 -1.246 1.00 98.06 79 CYS A N 1
ATOM 614 C CA . CYS A 1 79 ? 9.320 0.226 -2.022 1.00 98.06 79 CYS A CA 1
ATOM 615 C C . CYS A 1 79 ? 10.695 -0.147 -1.448 1.00 98.06 79 CYS A C 1
ATOM 617 O O . CYS A 1 79 ? 11.554 0.721 -1.351 1.00 98.06 79 CYS A O 1
ATOM 619 N N . SER A 1 80 ? 10.951 -1.419 -1.140 1.00 97.00 80 SER A N 1
ATOM 620 C CA . SER A 1 80 ? 12.226 -1.834 -0.535 1.00 97.00 80 SER A CA 1
ATOM 621 C C . SER A 1 80 ? 13.441 -1.676 -1.453 1.00 97.00 80 SER A C 1
ATOM 623 O O . SER A 1 80 ? 14.566 -1.780 -0.980 1.00 97.00 80 SER A O 1
ATOM 625 N N . ILE A 1 81 ? 13.226 -1.437 -2.751 1.00 96.25 81 ILE A N 1
ATOM 626 C CA . ILE A 1 81 ? 14.290 -1.307 -3.754 1.00 96.25 81 ILE A CA 1
ATOM 627 C C . ILE A 1 81 ? 14.623 0.156 -4.039 1.00 96.25 81 ILE A C 1
ATOM 629 O O . ILE A 1 81 ? 15.771 0.564 -3.916 1.00 96.25 81 ILE A O 1
ATOM 633 N N . CYS A 1 82 ? 13.629 0.969 -4.401 1.00 96.44 82 CYS A N 1
ATOM 634 C CA . CYS A 1 82 ? 13.856 2.372 -4.771 1.00 96.44 82 CYS A CA 1
ATOM 635 C C . CYS A 1 82 ? 13.401 3.378 -3.707 1.00 96.44 82 CYS A C 1
ATOM 637 O O . CYS A 1 82 ? 13.440 4.581 -3.952 1.00 96.44 82 CYS A O 1
ATOM 639 N N . GLN A 1 83 ? 12.903 2.900 -2.562 1.00 96.31 83 GLN A N 1
ATOM 640 C CA . GLN A 1 83 ? 12.438 3.688 -1.414 1.00 96.31 83 GLN A CA 1
ATOM 641 C C . GLN A 1 83 ? 11.311 4.690 -1.699 1.00 96.31 83 GLN A C 1
ATOM 643 O O . GLN A 1 83 ? 10.922 5.468 -0.830 1.00 96.31 83 GLN A O 1
ATOM 648 N N . SER A 1 84 ? 10.713 4.657 -2.893 1.00 97.19 84 SER A N 1
ATOM 649 C CA . SER A 1 84 ? 9.556 5.493 -3.202 1.00 97.19 84 SER A CA 1
ATOM 650 C C . SER A 1 84 ? 8.377 5.088 -2.322 1.00 97.19 84 SER A C 1
ATOM 652 O O . SER A 1 84 ? 8.014 3.910 -2.304 1.00 97.19 84 SER A O 1
ATOM 654 N N . VAL A 1 85 ? 7.735 6.050 -1.659 1.00 98.06 85 VAL A N 1
ATOM 655 C CA . VAL A 1 85 ? 6.484 5.807 -0.929 1.00 98.06 85 VAL A CA 1
ATOM 656 C C . VAL A 1 85 ? 5.383 5.434 -1.921 1.00 98.06 85 VAL A C 1
ATOM 658 O O . VAL A 1 85 ? 5.106 6.184 -2.863 1.00 98.06 85 VAL A O 1
ATOM 661 N N . VAL A 1 86 ? 4.770 4.268 -1.710 1.00 98.38 86 VAL A N 1
ATOM 662 C CA . VAL A 1 86 ? 3.715 3.721 -2.582 1.00 98.38 86 VAL A CA 1
ATOM 663 C C . VAL A 1 86 ? 2.330 3.728 -1.929 1.00 98.38 86 VAL A C 1
ATOM 665 O O . VAL A 1 86 ? 1.326 3.563 -2.624 1.00 98.38 86 VAL A O 1
ATOM 668 N N . GLY A 1 87 ? 2.255 3.941 -0.612 1.00 98.44 87 GLY A N 1
ATOM 669 C CA . GLY A 1 87 ? 0.993 3.976 0.122 1.00 98.44 87 GLY A CA 1
ATOM 670 C C . GLY A 1 87 ? 1.168 3.917 1.639 1.00 98.44 87 GLY A C 1
ATOM 671 O O . GLY A 1 87 ? 2.160 4.425 2.160 1.00 98.44 87 GLY A O 1
ATOM 672 N N . TRP A 1 88 ? 0.235 3.273 2.348 1.00 98.69 88 TRP A N 1
ATOM 673 C CA . TRP A 1 88 ? 0.308 3.053 3.801 1.00 98.69 88 TRP A CA 1
ATOM 674 C C . TRP A 1 88 ? -0.431 1.782 4.244 1.00 98.69 88 TRP A C 1
ATOM 676 O O . TRP A 1 88 ? -1.313 1.287 3.543 1.00 98.69 88 TRP A O 1
ATOM 686 N N . ILE A 1 89 ? -0.112 1.272 5.434 1.00 98.75 89 ILE A N 1
ATOM 687 C CA . ILE A 1 89 ? -0.842 0.188 6.108 1.00 98.75 89 ILE A CA 1
ATOM 688 C C . ILE A 1 89 ? -1.737 0.752 7.217 1.00 98.75 89 ILE A C 1
ATOM 690 O O . ILE A 1 89 ? -1.348 1.681 7.928 1.00 98.75 89 ILE A O 1
ATOM 694 N N . TYR A 1 90 ? -2.930 0.185 7.387 1.00 98.56 90 TYR A N 1
ATOM 695 C CA . TYR A 1 90 ? -3.770 0.421 8.561 1.00 98.56 90 TYR A CA 1
ATOM 696 C C . TYR A 1 90 ? -3.338 -0.486 9.711 1.00 98.56 90 TYR A C 1
ATOM 698 O O . TYR A 1 90 ? -3.563 -1.694 9.674 1.00 98.56 90 TYR A O 1
ATOM 706 N N . ILE A 1 91 ? -2.745 0.095 10.750 1.00 98.62 91 ILE A N 1
ATOM 7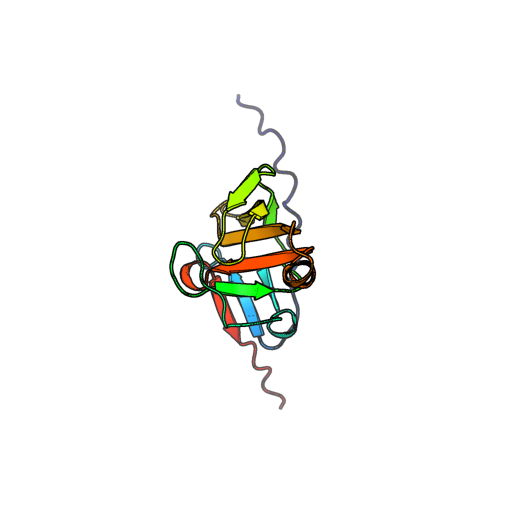07 C CA . ILE A 1 91 ? -2.328 -0.642 11.949 1.00 98.62 91 ILE A CA 1
ATOM 708 C C . ILE A 1 91 ? -3.511 -0.790 12.901 1.00 98.62 91 ILE A C 1
ATOM 710 O O . ILE A 1 91 ? -3.735 -1.865 13.446 1.00 98.62 91 ILE A O 1
ATOM 714 N N . TYR A 1 92 ? -4.263 0.293 13.096 1.00 98.44 92 TYR A N 1
ATOM 715 C CA . TYR A 1 92 ? -5.402 0.320 14.002 1.00 98.44 92 TYR A CA 1
ATOM 716 C C . TYR A 1 92 ? -6.459 1.309 13.511 1.00 98.44 92 TYR A C 1
ATOM 718 O O . TYR A 1 92 ? -6.130 2.397 13.038 1.00 98.44 92 TYR A O 1
ATOM 726 N N . ALA A 1 93 ? -7.729 0.947 13.644 1.00 98.31 93 ALA A N 1
ATOM 727 C CA . ALA A 1 93 ? -8.871 1.817 13.406 1.00 98.31 93 ALA A CA 1
ATOM 728 C C . ALA A 1 93 ? -9.632 2.026 14.717 1.00 98.31 93 ALA A C 1
ATOM 730 O O . ALA A 1 93 ? -9.939 1.066 15.423 1.00 98.31 93 ALA A O 1
ATOM 731 N N . PHE A 1 94 ? -9.943 3.273 15.064 1.00 97.69 94 PHE A N 1
ATOM 732 C CA . PHE A 1 94 ? -10.612 3.569 16.335 1.00 97.69 94 PHE A CA 1
ATOM 733 C C . PHE A 1 94 ? -12.121 3.300 16.287 1.00 97.69 94 PHE A C 1
ATOM 735 O O . PHE A 1 94 ? -12.727 3.008 17.313 1.00 97.69 94 PHE A O 1
ATOM 742 N N . GLU A 1 95 ? -12.714 3.339 15.096 1.00 97.62 95 GLU A N 1
ATOM 743 C CA . GLU A 1 95 ? -14.124 3.030 14.877 1.00 97.62 95 GLU A CA 1
ATOM 744 C C . GLU A 1 95 ? -14.323 1.554 14.512 1.00 97.62 95 GLU A C 1
ATOM 746 O O . GLU A 1 95 ? -13.647 1.022 13.627 1.00 97.62 95 GLU A O 1
ATOM 751 N N . GLU A 1 96 ? -15.307 0.902 15.136 1.00 97.69 96 GLU A N 1
ATOM 752 C CA . GLU A 1 96 ? -15.617 -0.515 14.901 1.00 97.69 96 GLU A CA 1
ATOM 753 C C . GLU A 1 96 ? -15.963 -0.803 13.431 1.00 97.69 96 GLU A C 1
ATOM 755 O O . GLU A 1 96 ? -15.475 -1.766 12.839 1.00 97.69 96 GLU A O 1
ATOM 760 N N . SER A 1 97 ? -16.706 0.110 12.795 1.00 97.62 97 SER A N 1
ATOM 761 C CA . SER A 1 97 ? -17.077 0.026 11.375 1.00 97.62 97 SER A CA 1
ATOM 762 C C . SER A 1 97 ? -15.873 0.023 10.421 1.00 97.62 97 SER A C 1
ATOM 764 O O . SER A 1 97 ? -16.000 -0.377 9.264 1.00 97.62 97 SER A O 1
ATOM 766 N N . GLN A 1 98 ? -14.698 0.454 10.893 1.00 98.19 98 GLN A N 1
ATOM 767 C CA . GLN A 1 98 ? -13.468 0.560 10.110 1.00 98.19 98 GLN A CA 1
ATOM 768 C C 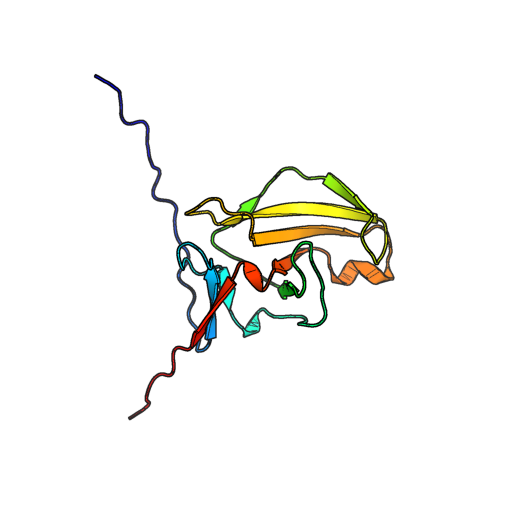. GLN A 1 98 ? -12.451 -0.544 10.427 1.00 98.19 98 GLN A C 1
ATOM 770 O O . GLN A 1 98 ? -11.435 -0.643 9.736 1.00 98.19 98 GLN A O 1
ATOM 775 N N . LYS A 1 99 ? -12.728 -1.428 11.398 1.00 98.12 99 LYS A N 1
ATOM 776 C CA . LYS A 1 99 ? -11.830 -2.530 11.797 1.00 98.12 99 LYS A CA 1
ATOM 777 C C . LYS A 1 99 ? -11.469 -3.471 10.661 1.00 98.12 99 LYS A C 1
ATOM 779 O O . LYS A 1 99 ? -10.361 -3.997 10.621 1.00 98.12 99 LYS A O 1
ATOM 784 N N . TYR A 1 100 ? -12.349 -3.617 9.671 1.00 98.00 100 TYR A N 1
ATOM 785 C CA . TYR A 1 100 ? -12.051 -4.411 8.482 1.00 98.00 100 TYR A CA 1
ATOM 786 C C . TYR A 1 100 ? -10.829 -3.901 7.701 1.00 98.00 100 TYR A C 1
ATOM 788 O O . TYR A 1 100 ? -10.344 -4.627 6.841 1.00 98.00 100 TYR A O 1
ATOM 796 N N . LYS A 1 101 ? -10.325 -2.686 7.947 1.00 98.44 101 LYS A N 1
ATOM 797 C CA . LYS A 1 101 ? -9.122 -2.148 7.299 1.00 98.44 101 LYS A CA 1
ATOM 798 C C . LYS A 1 101 ? -7.828 -2.567 7.986 1.00 98.44 101 LYS A C 1
ATOM 800 O O . LYS A 1 101 ? -6.799 -2.561 7.325 1.00 98.44 101 LYS A O 1
ATOM 805 N N . GLU A 1 102 ? -7.861 -2.935 9.264 1.00 98.62 102 GLU A N 1
ATOM 806 C CA . GLU A 1 102 ? -6.654 -3.285 10.018 1.00 98.62 102 GLU A CA 1
ATOM 807 C C . GLU A 1 102 ? -5.883 -4.433 9.345 1.00 98.62 102 GLU A C 1
ATOM 809 O O . GLU A 1 102 ? -6.469 -5.378 8.802 1.00 98.62 102 GLU A O 1
ATOM 814 N N . GLY A 1 103 ? -4.556 -4.295 9.312 1.00 98.62 103 GLY A N 1
ATOM 815 C CA . GLY A 1 103 ? -3.636 -5.197 8.620 1.00 98.62 103 GLY A CA 1
ATOM 816 C C . GLY A 1 103 ? -3.678 -5.116 7.090 1.00 98.62 103 GLY A C 1
ATOM 817 O O . GLY A 1 103 ? -3.001 -5.901 6.435 1.00 98.62 103 GLY A O 1
ATOM 818 N N . LYS A 1 104 ? -4.466 -4.206 6.501 1.00 98.75 104 LYS A N 1
ATOM 819 C CA . LYS A 1 104 ? -4.563 -4.024 5.045 1.00 98.75 104 LYS A CA 1
ATOM 820 C C . LYS A 1 104 ? -3.835 -2.770 4.591 1.00 98.75 104 LYS A C 1
ATOM 822 O O . LYS A 1 104 ? -3.603 -1.833 5.357 1.00 98.75 104 LYS A O 1
ATOM 827 N N . TYR A 1 105 ? -3.526 -2.751 3.305 1.00 98.81 105 TYR A N 1
ATOM 828 C CA . TYR A 1 105 ? -2.653 -1.764 2.693 1.00 98.81 105 TYR A CA 1
ATOM 829 C C . TYR A 1 105 ? -3.434 -0.920 1.705 1.00 98.81 105 TYR A C 1
ATOM 831 O O . TYR A 1 105 ? -4.120 -1.457 0.838 1.00 98.81 105 TYR A O 1
ATOM 839 N N . ILE A 1 106 ? -3.303 0.394 1.798 1.00 98.62 106 ILE A N 1
ATOM 840 C CA . ILE A 1 106 ? -3.652 1.283 0.701 1.00 98.62 106 ILE A CA 1
ATOM 841 C C . ILE A 1 106 ? -2.423 1.441 -0.170 1.00 98.62 106 ILE A C 1
ATOM 843 O O . ILE A 1 106 ? -1.373 1.835 0.325 1.00 98.62 106 ILE A O 1
ATOM 847 N N . VAL A 1 107 ? -2.570 1.169 -1.464 1.00 98.62 107 VAL A N 1
ATOM 848 C CA . VAL A 1 107 ? -1.524 1.408 -2.461 1.00 98.62 107 VAL A CA 1
ATOM 849 C C . VAL A 1 107 ? -2.084 2.294 -3.562 1.00 98.62 107 VAL A C 1
ATOM 851 O O . VAL A 1 107 ? -3.155 2.032 -4.120 1.00 98.62 107 VAL A O 1
ATOM 854 N N . GLU A 1 108 ? -1.382 3.381 -3.852 1.00 98.38 108 GLU A N 1
ATOM 855 C CA . GLU A 1 108 ? -1.857 4.396 -4.783 1.00 98.38 108 GLU A CA 1
ATOM 856 C C . GLU A 1 108 ? -1.643 3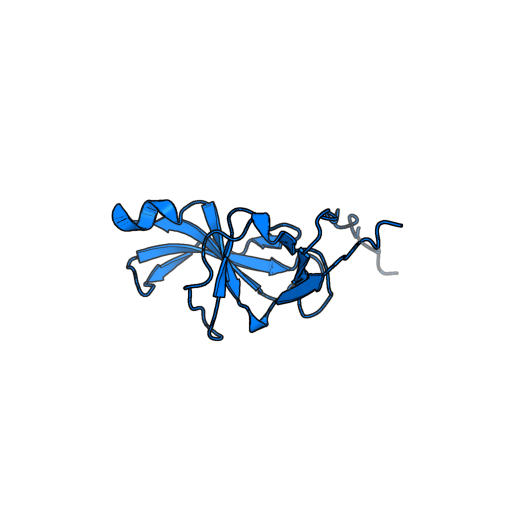.964 -6.228 1.00 98.38 108 GLU A C 1
ATOM 858 O O . GLU A 1 108 ? -0.554 3.541 -6.614 1.00 98.38 108 GLU A O 1
ATOM 863 N N . LYS A 1 109 ? -2.669 4.138 -7.069 1.00 97.81 109 LYS A N 1
ATOM 864 C CA . LYS A 1 109 ? -2.612 3.711 -8.472 1.00 97.81 109 LYS A CA 1
ATOM 865 C C . LYS A 1 109 ? -1.497 4.422 -9.245 1.00 97.81 109 LYS A C 1
ATOM 867 O O . LYS A 1 109 ? -0.905 3.832 -10.134 1.00 97.81 109 LYS A O 1
ATOM 872 N N . ALA A 1 110 ? -1.197 5.672 -8.897 1.00 97.75 110 ALA A N 1
ATOM 873 C CA . ALA A 1 110 ? -0.116 6.443 -9.512 1.00 97.75 110 ALA A CA 1
ATOM 874 C C . ALA A 1 110 ? 1.294 5.924 -9.161 1.00 97.75 110 ALA A C 1
ATOM 876 O O . ALA A 1 110 ? 2.267 6.357 -9.770 1.00 97.75 110 ALA A O 1
ATOM 877 N N . LYS A 1 111 ? 1.418 5.032 -8.169 1.00 98.06 111 LYS A N 1
ATOM 878 C CA . LYS A 1 111 ? 2.692 4.492 -7.675 1.00 98.06 111 LYS A CA 1
ATOM 879 C C . LYS A 1 111 ? 2.920 3.031 -8.068 1.00 98.06 111 LYS A C 1
ATOM 881 O O . LYS A 1 111 ? 3.963 2.473 -7.724 1.00 98.06 111 LYS A O 1
ATOM 886 N N . ILE A 1 112 ? 1.979 2.425 -8.797 1.00 97.50 112 ILE A N 1
ATOM 887 C CA . ILE A 1 112 ? 2.056 1.027 -9.224 1.00 97.50 112 ILE A CA 1
ATOM 888 C C . ILE A 1 112 ? 1.762 0.845 -10.710 1.00 97.50 112 ILE A C 1
ATOM 890 O O . ILE A 1 112 ? 0.867 1.478 -11.270 1.00 97.50 112 ILE A O 1
ATOM 894 N N . SER A 1 113 ? 2.489 -0.083 -11.317 1.00 97.38 113 SER A N 1
ATOM 895 C CA . SER A 1 113 ? 2.246 -0.603 -12.659 1.00 97.38 113 SER A CA 1
ATOM 896 C C . SER A 1 113 ? 1.508 -1.936 -12.570 1.00 97.38 113 SER A C 1
ATOM 898 O O . SER A 1 113 ? 1.490 -2.590 -11.528 1.00 97.38 113 SER A O 1
ATOM 900 N N . LYS A 1 114 ? 0.835 -2.316 -13.655 1.00 95.12 114 LYS A N 1
ATOM 901 C CA . LYS A 1 114 ? 0.055 -3.551 -13.738 1.00 95.12 114 LYS A CA 1
ATOM 902 C C . LYS A 1 114 ? 0.607 -4.412 -14.864 1.00 95.12 114 LYS A C 1
ATOM 904 O O . LYS A 1 114 ? 0.450 -4.054 -16.029 1.00 95.12 114 LYS A O 1
ATOM 909 N N . GLU A 1 115 ? 1.203 -5.537 -14.512 1.00 92.50 115 GLU A N 1
ATOM 910 C CA . GLU A 1 115 ? 1.831 -6.463 -15.449 1.00 92.50 115 GLU A CA 1
ATOM 911 C C . GLU A 1 115 ? 0.951 -7.706 -15.594 1.00 92.50 115 GLU A C 1
ATOM 913 O O . GLU A 1 115 ? 0.479 -8.259 -14.598 1.00 92.50 115 GLU A O 1
ATOM 918 N N . ASN A 1 116 ? 0.657 -8.092 -16.841 1.00 89.00 116 ASN A N 1
ATOM 919 C CA . ASN A 1 116 ? -0.149 -9.271 -17.153 1.00 89.00 116 ASN A CA 1
ATOM 920 C C . ASN A 1 116 ? 0.755 -10.333 -17.771 1.00 89.00 116 ASN A C 1
ATOM 922 O O . ASN A 1 116 ? 1.367 -10.089 -18.811 1.00 89.00 116 ASN A O 1
ATOM 926 N N . PHE A 1 117 ? 0.784 -11.510 -17.166 1.00 76.62 117 PHE A N 1
ATOM 927 C CA . PHE A 1 117 ? 1.549 -12.656 -17.628 1.00 76.62 117 PHE A CA 1
ATOM 928 C C . PHE A 1 117 ? 0.565 -13.671 -18.208 1.00 76.62 117 PHE A C 1
ATOM 930 O O . PHE A 1 117 ? 0.162 -14.627 -17.554 1.00 76.62 117 PHE A O 1
ATOM 937 N N . TRP A 1 118 ? 0.114 -13.422 -19.440 1.00 68.06 118 TRP A N 1
ATOM 938 C CA . TRP A 1 118 ? -0.673 -14.403 -20.182 1.00 68.06 118 TRP A CA 1
ATOM 939 C C . TRP A 1 118 ? 0.268 -15.521 -20.623 1.00 68.06 118 TRP A C 1
ATOM 941 O O . TRP A 1 118 ? 1.019 -15.357 -21.585 1.00 68.06 118 TRP A O 1
ATOM 951 N N . ILE A 1 119 ? 0.249 -16.657 -19.928 1.00 58.38 119 ILE A N 1
ATOM 952 C CA . ILE A 1 119 ? 0.843 -17.874 -20.480 1.00 58.38 119 ILE A CA 1
ATOM 953 C C . ILE A 1 119 ? -0.018 -18.249 -21.690 1.00 58.38 119 ILE A C 1
ATOM 955 O O . ILE A 1 119 ? -1.191 -18.595 -21.533 1.00 58.38 119 ILE A O 1
ATOM 959 N N . GLN A 1 120 ? 0.546 -18.150 -22.897 1.00 44.97 120 GLN A N 1
ATOM 960 C CA . GLN A 1 120 ? -0.017 -18.825 -24.064 1.00 44.97 120 GLN A CA 1
ATOM 961 C C . GLN A 1 120 ? 0.032 -20.321 -23.745 1.00 44.97 120 GLN A C 1
ATOM 963 O O . GLN A 1 120 ? 1.102 -20.921 -23.740 1.00 44.97 120 GLN A O 1
ATOM 968 N N . LYS A 1 121 ? -1.107 -20.898 -23.356 1.00 47.59 121 LYS A N 1
ATOM 969 C CA . LYS A 1 121 ? -1.258 -22.350 -23.327 1.00 47.59 121 LYS A CA 1
ATOM 970 C C . LYS A 1 121 ? -1.366 -22.789 -24.785 1.00 47.59 121 LYS A C 1
ATOM 972 O O . LYS A 1 121 ? -2.387 -22.504 -25.409 1.00 47.59 121 LYS A O 1
ATOM 977 N N . 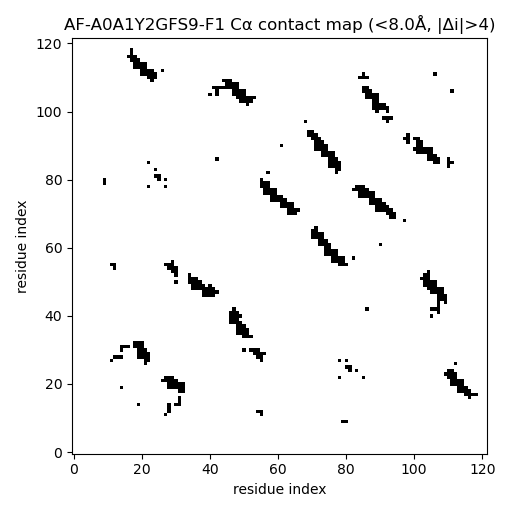GLU A 1 122 ? -0.291 -23.369 -25.311 1.00 45.22 122 GLU A N 1
ATOM 978 C CA . GLU A 1 122 ? -0.347 -24.221 -26.508 1.00 45.22 122 GLU A CA 1
ATOM 979 C C . GLU A 1 122 ? -1.243 -25.442 -26.258 1.00 45.22 122 GLU A C 1
ATOM 981 O O . GLU A 1 122 ? -1.256 -25.949 -25.107 1.00 45.22 122 GLU A O 1
#

Foldseek 3Di:
DDDPPDPPPLDADDDDDQKFKAFPPPRGTWGGPVQFPAQPDADPVGTKTKGLGTDQWDWADWDWDQDPVGIFTKTFIARNPPRHTFWIATCGDPDPVCRVRHNITIGHPVGIDMDGDDDPDD

Organism: NCBI:txid64571

Solvent-accessible surface area (backbone atoms only — not comparable to full-atom values): 7075 Å² total; per-residue (Å²): 134,84,79,84,76,77,81,75,74,78,82,73,60,83,77,85,64,58,36,36,32,18,35,57,88,76,58,51,46,30,32,47,60,86,30,55,73,41,75,86,41,73,50,98,81,43,57,14,31,35,23,60,55,76,44,52,58,41,78,51,71,79,42,79,44,81,50,99,89,45,54,28,35,30,26,43,28,20,33,63,83,79,58,49,73,32,39,31,36,30,70,39,45,78,46,79,94,46,43,88,44,44,71,21,30,42,38,28,52,87,39,41,39,82,48,72,53,79,75,81,80,126

Nearest PDB structures (foldseek):
  8qbn-assembly1_Y  TM=9.596E-01  e=1.144E-11  Homo sapiens
  8rdt-assembly3_C  TM=8.378E-01  e=1.893E-05  Magnetospirillum gryphiswaldense
  8oua-assembly1_C  TM=8.165E-01  e=1.793E-05  Magnetospirillum gryphiswaldense
  8c6j-assembly1_j  TM=5.858E-01  e=2.083E-03  Homo sapiens
  9fmd-assembly1_56  TM=5.923E-01  e=1.174E-02  Homo sapiens

Radius of gyration: 16.09 Å; Cα contacts (8 Å, |Δi|>4): 268; chains: 1; bounding box: 57×36×43 Å

Mean predicted aligned error: 6.2 Å